Protein AF-A0AAV1YNI0-F1 (afdb_monomer_lite)

Foldseek 3Di:
DPDVVVVVVVVVVVPPPPPVVVVVLVVVLVQAFKEKEKEWAFLDQDDPPPPDPTHTDAQWKKFKAFPNDTPDIFGAHNRRMTMDMGGSVVDRPVSSQVGIKIWGPQASCVRPVVGGRDWIWIFGKDWPAWDDDPNGIYTYIYTPDTHTDD

Secondary structure (DSSP, 8-state):
--HHHHHHHHHHHTT----HHHHHHHHHHTTEEEEEEEEE-BS-SS--TT-PPPPB-TT-EEEEEETTEEEEEEE--TTSEEEEEE-GGG--HHHHHHHEEEEE-S-GGGT-TTS-SS-EEEEEEEEEEEEEETTEEEEEEEES--EEE-

Organism: Lupinus luteus (NCBI:txid3873)

Radius of gyration: 21.02 Å; chains: 1; bounding box: 35×57×62 Å

Structure (mmCIF, N/CA/C/O backbone):
data_AF-A0AAV1YNI0-F1
#
_entry.id   AF-A0AAV1YNI0-F1
#
loop_
_atom_site.group_PDB
_atom_site.id
_atom_site.type_symbol
_atom_site.label_atom_id
_atom_site.label_alt_id
_atom_site.label_comp_id
_atom_site.label_asym_id
_atom_site.label_entity_id
_atom_site.label_seq_id
_atom_site.pdbx_PDB_ins_code
_atom_site.Cartn_x
_atom_site.Cartn_y
_atom_site.Cartn_z
_atom_site.occupancy
_atom_site.B_iso_or_equiv
_atom_site.auth_seq_id
_atom_site.auth_comp_id
_atom_site.auth_asym_id
_atom_site.auth_atom_id
_atom_site.pdbx_PDB_model_num
ATOM 1 N N . MET A 1 1 ? 2.337 34.537 49.167 1.00 56.84 1 MET A N 1
ATOM 2 C CA . MET A 1 1 ? 1.421 34.171 48.063 1.00 56.84 1 MET A CA 1
ATOM 3 C C . MET A 1 1 ? 2.274 33.626 46.919 1.00 56.84 1 MET A C 1
ATOM 5 O O . MET A 1 1 ? 2.700 34.409 46.095 1.00 56.84 1 MET A O 1
ATOM 9 N N . SER A 1 2 ? 2.694 32.352 46.939 1.00 59.09 2 SER A N 1
ATOM 10 C CA . SER A 1 2 ? 3.663 31.887 45.916 1.00 59.09 2 SER A CA 1
ATOM 11 C C . SER A 1 2 ? 3.639 30.377 45.645 1.00 59.09 2 SER A C 1
ATOM 13 O O . SER A 1 2 ? 3.651 29.975 44.491 1.00 59.09 2 SER A O 1
ATOM 15 N N . LEU A 1 3 ? 3.463 29.516 46.658 1.00 57.03 3 LEU A N 1
ATOM 16 C CA . LEU A 1 3 ? 3.519 28.064 46.418 1.00 57.03 3 LEU A CA 1
ATOM 17 C C . LEU A 1 3 ? 2.203 27.462 45.885 1.00 57.03 3 LEU A C 1
ATOM 19 O O . LEU A 1 3 ? 2.222 26.607 45.008 1.00 57.03 3 LEU A O 1
ATOM 23 N N . LYS A 1 4 ? 1.042 27.945 46.358 1.00 54.53 4 LYS A N 1
ATOM 24 C CA . LYS A 1 4 ? -0.279 27.444 45.918 1.00 54.53 4 LYS A CA 1
ATOM 25 C C . LYS A 1 4 ? -0.578 27.745 44.445 1.00 54.53 4 LYS A C 1
ATOM 27 O O . LYS A 1 4 ? -1.174 26.916 43.773 1.00 54.53 4 LYS A O 1
ATOM 32 N N . TYR A 1 5 ? -0.139 28.900 43.944 1.00 57.69 5 TYR A N 1
ATOM 33 C CA . TYR A 1 5 ? -0.333 29.274 42.540 1.00 57.69 5 TYR A CA 1
ATOM 34 C C . TYR A 1 5 ? 0.579 28.481 41.601 1.00 57.69 5 TYR A C 1
ATOM 36 O O . TYR A 1 5 ? 0.153 28.157 40.501 1.00 57.69 5 TYR A O 1
ATOM 44 N N . LEU A 1 6 ? 1.776 28.099 42.064 1.00 57.84 6 LEU A N 1
ATOM 45 C CA . LEU A 1 6 ? 2.727 27.293 41.296 1.00 57.84 6 LEU A CA 1
ATOM 46 C C . LEU A 1 6 ? 2.231 25.852 41.074 1.00 57.84 6 LEU A C 1
ATOM 48 O O . LEU A 1 6 ? 2.420 25.291 40.001 1.00 57.84 6 LEU A O 1
ATOM 52 N N . PHE A 1 7 ? 1.531 25.270 42.053 1.00 57.84 7 PHE A N 1
ATOM 53 C CA . PHE A 1 7 ? 0.886 23.962 41.879 1.00 57.84 7 PHE A CA 1
ATOM 54 C C . PHE A 1 7 ? -0.329 24.016 40.943 1.00 57.84 7 PHE A C 1
ATOM 56 O O . PHE A 1 7 ? -0.536 23.092 40.160 1.00 57.84 7 PHE A O 1
ATOM 63 N N . VAL A 1 8 ? -1.113 25.100 40.983 1.00 59.12 8 VAL A N 1
ATOM 64 C CA . VAL A 1 8 ? -2.275 25.275 40.095 1.00 59.12 8 VAL A CA 1
ATOM 65 C C . VAL A 1 8 ? -1.834 25.496 38.644 1.00 59.12 8 VAL A C 1
ATOM 67 O O . VAL A 1 8 ? -2.440 24.928 37.739 1.00 59.12 8 VAL A O 1
ATOM 70 N N . THR A 1 9 ? -0.749 26.242 38.403 1.00 58.66 9 THR A N 1
ATOM 71 C CA . THR A 1 9 ? -0.200 26.420 37.050 1.00 58.66 9 THR A CA 1
ATOM 72 C C . THR A 1 9 ? 0.435 25.148 36.494 1.00 58.66 9 THR A C 1
ATOM 74 O O . THR A 1 9 ? 0.251 24.878 35.312 1.00 58.66 9 THR A O 1
ATOM 77 N N . LEU A 1 10 ? 1.103 24.319 37.309 1.00 56.03 10 LEU A N 1
ATOM 78 C CA . LEU A 1 10 ? 1.641 23.032 36.838 1.00 56.03 10 LEU A CA 1
ATOM 79 C C . LEU A 1 10 ? 0.536 22.043 36.424 1.00 56.03 10 LEU A C 1
ATOM 81 O O . LEU A 1 10 ? 0.695 21.319 35.442 1.00 56.03 10 LEU A O 1
ATOM 85 N N . LEU A 1 11 ? -0.593 22.031 37.143 1.00 55.19 11 LEU A N 1
ATOM 86 C CA . LEU A 1 11 ? -1.713 21.126 36.860 1.00 55.19 11 LEU A CA 1
ATOM 87 C C . LEU A 1 11 ? -2.430 21.468 35.538 1.00 55.19 11 LEU A C 1
ATOM 89 O O . LEU A 1 11 ? -2.939 20.577 34.862 1.00 55.19 11 LEU A O 1
ATOM 93 N N . LEU A 1 12 ? -2.429 22.744 35.138 1.00 55.31 12 LEU A N 1
ATOM 94 C CA . LEU A 1 12 ? -3.036 23.212 33.884 1.00 55.31 12 LEU A CA 1
ATOM 95 C C . LEU A 1 12 ? -2.254 22.772 32.633 1.00 55.31 12 LEU A C 1
ATOM 97 O O . LEU A 1 12 ? -2.859 22.546 31.587 1.00 55.31 12 LEU A O 1
ATOM 101 N N . ILE A 1 13 ? -0.933 22.586 32.730 1.00 56.09 13 ILE A N 1
ATOM 102 C CA . ILE A 1 13 ? -0.078 22.212 31.586 1.00 56.09 13 ILE A CA 1
ATOM 103 C C . ILE A 1 13 ? -0.179 20.704 31.279 1.00 56.09 13 ILE A C 1
ATOM 105 O O . ILE A 1 13 ? 0.035 20.280 30.146 1.00 56.09 13 ILE A O 1
ATOM 109 N N . ALA A 1 14 ? -0.579 19.883 32.256 1.00 53.94 14 ALA A N 1
ATOM 110 C CA . ALA A 1 14 ? -0.651 18.425 32.120 1.00 53.94 14 ALA A CA 1
ATOM 111 C C . ALA A 1 14 ? -1.835 17.909 31.272 1.00 53.94 14 ALA A C 1
ATOM 113 O O . ALA A 1 14 ? -1.928 16.709 31.027 1.00 53.94 14 ALA A O 1
ATOM 114 N N . THR A 1 15 ? -2.743 18.781 30.816 1.00 54.09 15 THR A N 1
ATOM 115 C CA . THR A 1 15 ? -3.973 18.370 30.102 1.00 54.09 15 THR A CA 1
ATOM 116 C C . THR A 1 15 ? -3.946 18.616 28.592 1.00 54.09 15 THR A C 1
ATOM 118 O O . THR A 1 15 ? -4.876 18.220 27.893 1.00 54.09 15 THR A O 1
ATOM 121 N N . MET A 1 16 ? -2.870 19.188 28.043 1.00 52.94 16 MET A N 1
ATOM 122 C CA . MET A 1 16 ? -2.756 19.435 26.600 1.00 52.94 16 MET A CA 1
ATOM 123 C C . MET A 1 16 ? -2.089 18.276 25.850 1.00 52.94 16 MET A C 1
ATOM 125 O O . MET A 1 16 ? -1.188 18.479 25.045 1.00 52.94 16 MET A O 1
ATOM 129 N N . ALA A 1 17 ? -2.553 17.046 26.067 1.00 51.44 17 ALA A N 1
ATOM 130 C CA . ALA A 1 17 ? -2.331 15.961 25.112 1.00 51.44 17 ALA A CA 1
ATOM 131 C C . ALA A 1 17 ? -3.451 16.008 24.061 1.00 51.44 17 ALA A C 1
ATOM 133 O O . ALA A 1 17 ? -4.322 15.143 24.005 1.00 51.44 17 ALA A O 1
ATOM 134 N N . ILE A 1 18 ? -3.488 17.081 23.265 1.00 53.88 18 ILE A N 1
ATOM 135 C CA . ILE A 1 18 ? -4.421 17.171 22.139 1.00 53.88 18 ILE A CA 1
ATOM 136 C C . ILE A 1 18 ? -3.943 16.156 21.091 1.00 53.88 18 ILE A C 1
ATOM 138 O O . ILE A 1 18 ? -2.777 16.210 20.698 1.00 53.88 18 ILE A O 1
ATOM 142 N N . PRO A 1 19 ? -4.794 15.248 20.584 1.00 47.97 19 PRO A N 1
ATOM 143 C CA . PRO A 1 19 ? -4.447 14.422 19.436 1.00 47.97 19 PRO A CA 1
ATOM 144 C C . PRO A 1 19 ? -4.443 15.308 18.179 1.00 47.97 19 PRO A C 1
ATOM 146 O O . PRO A 1 19 ? -5.421 15.383 17.437 1.00 47.97 19 PRO A O 1
ATOM 149 N N . GLN A 1 20 ? -3.337 16.021 17.946 1.00 52.19 20 GLN A N 1
ATOM 150 C CA . GLN A 1 20 ? -3.173 16.973 16.834 1.00 52.19 20 GLN A CA 1
ATOM 151 C C . GLN A 1 20 ? -3.247 16.296 15.451 1.00 52.19 20 GLN A C 1
ATOM 153 O O . GLN A 1 20 ? -3.542 16.942 14.446 1.00 52.19 20 GLN A O 1
ATOM 158 N N . VAL A 1 21 ? -3.076 14.971 15.405 1.00 49.69 21 VAL A N 1
ATOM 159 C CA . VAL A 1 21 ? -3.004 14.180 14.169 1.00 49.69 21 VAL A CA 1
ATOM 160 C C . VAL A 1 21 ? -4.296 14.240 13.342 1.00 49.69 21 VAL A C 1
ATOM 162 O O . VAL A 1 21 ? -4.232 14.329 12.117 1.00 49.69 21 VAL A O 1
ATOM 165 N N . LYS A 1 22 ? -5.483 14.248 13.968 1.00 51.19 22 LYS A N 1
ATOM 166 C CA . LYS A 1 22 ? -6.751 14.209 13.211 1.00 51.19 22 LYS A CA 1
ATOM 167 C C . LYS A 1 22 ? -7.124 15.565 12.602 1.00 51.19 22 LYS A C 1
ATOM 169 O O . LYS A 1 22 ? -7.648 15.616 11.491 1.00 51.19 22 LYS A O 1
ATOM 174 N N . ALA A 1 23 ? -6.847 16.660 13.313 1.00 53.44 23 ALA A N 1
ATOM 175 C CA . ALA A 1 23 ? -7.190 18.007 12.854 1.00 53.44 23 ALA A CA 1
ATOM 176 C C . ALA A 1 23 ? -6.355 18.424 11.632 1.00 53.44 23 ALA A C 1
ATOM 178 O O . ALA A 1 23 ? -6.889 19.011 10.692 1.00 53.44 23 ALA A O 1
ATOM 179 N N . GLN A 1 24 ? -5.069 18.056 11.606 1.00 56.81 24 GLN A N 1
ATOM 180 C CA . GLN A 1 24 ? -4.192 18.329 10.466 1.00 56.81 24 GLN A CA 1
ATOM 181 C C . GLN A 1 24 ? -4.651 17.586 9.206 1.00 56.81 24 GLN A C 1
ATOM 183 O O . GLN A 1 24 ? -4.693 18.178 8.132 1.00 56.81 24 GLN A O 1
ATOM 188 N N . LEU A 1 25 ? -5.069 16.323 9.330 1.00 61.94 25 LEU A N 1
ATOM 189 C CA . LEU A 1 25 ? -5.494 15.526 8.177 1.00 61.94 25 LEU A CA 1
ATOM 190 C C . LEU A 1 25 ? -6.815 16.023 7.562 1.00 61.94 25 LEU A C 1
ATOM 192 O O . LEU A 1 25 ? -6.976 16.008 6.344 1.00 61.94 25 LEU A O 1
ATOM 196 N N . GLY A 1 26 ? -7.734 16.527 8.393 1.00 63.41 26 GLY A N 1
ATOM 197 C CA . G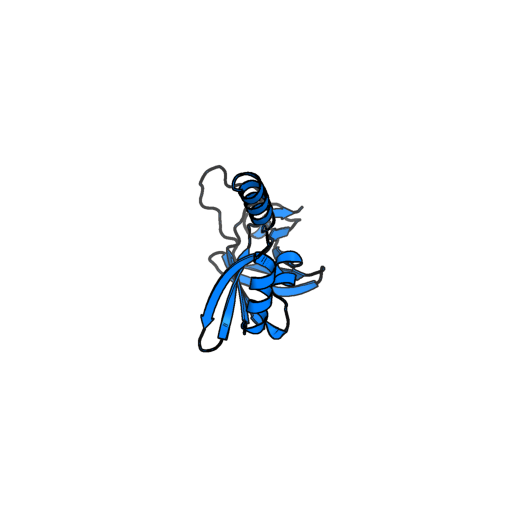LY A 1 26 ? -8.982 17.142 7.931 1.00 63.41 26 GLY A CA 1
ATOM 198 C C . GLY A 1 26 ? -8.766 18.422 7.114 1.00 63.41 26 GLY A C 1
ATOM 199 O O . GLY A 1 26 ? -9.443 18.616 6.108 1.00 63.41 26 GLY A O 1
ATOM 200 N N . LEU A 1 27 ? -7.797 19.261 7.503 1.00 63.22 27 LEU A N 1
ATOM 201 C CA . LEU A 1 27 ? -7.433 20.465 6.746 1.00 63.22 27 LEU A CA 1
ATOM 202 C C . LEU A 1 27 ? -6.758 20.115 5.412 1.00 63.22 27 LEU A C 1
ATOM 204 O O . LEU A 1 27 ? -7.031 20.755 4.399 1.00 63.22 27 LEU A O 1
ATOM 208 N N . LEU A 1 28 ? -5.914 19.076 5.403 1.00 67.06 28 LEU A N 1
ATOM 209 C CA . LEU A 1 28 ? -5.238 18.619 4.190 1.00 67.06 28 LEU A CA 1
ATOM 210 C C . LEU A 1 28 ? -6.241 18.169 3.126 1.00 67.06 28 LEU A C 1
ATOM 212 O O . LEU A 1 28 ? -6.087 18.565 1.977 1.00 67.06 28 LEU A O 1
ATOM 216 N N . ASN A 1 29 ? -7.309 17.449 3.486 1.00 69.19 29 ASN A N 1
ATOM 217 C CA . ASN A 1 29 ? -8.326 17.021 2.515 1.00 69.19 29 ASN A CA 1
ATOM 218 C C . ASN A 1 29 ? -8.899 18.156 1.659 1.00 69.19 29 ASN A C 1
ATOM 220 O O . ASN A 1 29 ? -9.162 17.935 0.483 1.00 69.19 29 ASN A O 1
ATOM 224 N N . GLY A 1 30 ? -9.082 19.353 2.225 1.00 68.31 30 GLY A N 1
ATOM 225 C CA . GLY A 1 30 ? -9.611 20.504 1.485 1.00 68.31 30 GLY A CA 1
ATOM 226 C C . GLY A 1 30 ? -8.629 21.108 0.475 1.00 68.31 30 GLY A C 1
ATOM 227 O O . GLY A 1 30 ? -9.043 21.871 -0.392 1.00 68.31 30 GLY A O 1
ATOM 228 N N . LEU A 1 31 ? -7.340 20.773 0.581 1.00 75.00 31 LEU A N 1
ATOM 229 C CA . LEU A 1 31 ? -6.262 21.287 -0.269 1.00 75.00 31 LEU A CA 1
AT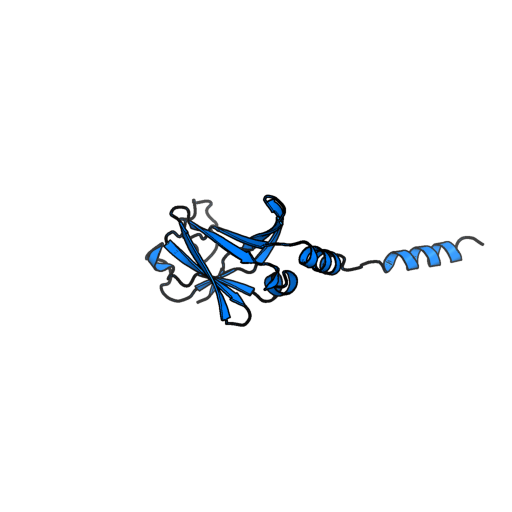OM 230 C C . LEU A 1 31 ? -5.738 20.245 -1.271 1.00 75.00 31 LEU A C 1
ATOM 232 O O . LEU A 1 31 ? -5.024 20.590 -2.217 1.00 75.00 31 LEU A O 1
ATOM 236 N N . LEU A 1 32 ? -6.058 18.966 -1.062 1.00 80.81 32 LEU A N 1
ATOM 237 C CA . LEU A 1 32 ? -5.651 17.881 -1.946 1.00 80.81 32 LEU A CA 1
ATOM 238 C C . LEU A 1 32 ? -6.464 17.924 -3.237 1.00 80.81 32 LEU A C 1
ATOM 240 O O . LEU A 1 32 ? -7.692 17.970 -3.203 1.00 80.81 32 LEU A O 1
ATOM 244 N N . GLY A 1 33 ? -5.769 17.847 -4.371 1.00 82.69 33 GLY A N 1
ATOM 245 C CA . GLY A 1 33 ? -6.380 17.657 -5.687 1.00 82.69 33 GLY A CA 1
ATOM 246 C C . GLY A 1 33 ? -6.277 16.222 -6.201 1.00 82.69 33 GLY A C 1
ATOM 247 O O . GLY A 1 33 ? -6.971 15.869 -7.154 1.00 82.69 33 GLY A O 1
ATOM 248 N N . SER A 1 34 ? -5.386 15.405 -5.631 1.00 89.12 34 SER A N 1
ATOM 249 C CA . SER A 1 34 ? -5.233 13.989 -5.975 1.00 89.12 34 SER A CA 1
ATOM 250 C C . SER A 1 34 ? -4.557 13.202 -4.851 1.00 89.12 34 SER A C 1
ATOM 252 O O . SER A 1 34 ? -3.897 13.759 -3.970 1.00 89.12 34 SER A O 1
ATOM 254 N N . ILE A 1 35 ? -4.703 11.885 -4.910 1.00 91.31 35 ILE A N 1
ATOM 255 C CA . ILE A 1 35 ? -4.046 10.910 -4.049 1.00 91.31 35 ILE A CA 1
ATOM 256 C C . ILE A 1 35 ? -3.255 9.960 -4.944 1.00 91.31 35 ILE A C 1
ATOM 258 O O . ILE A 1 35 ? -3.770 9.472 -5.946 1.00 91.31 35 ILE A O 1
ATOM 262 N N . ASN A 1 36 ? -2.012 9.689 -4.570 1.00 93.81 36 ASN A N 1
ATOM 263 C CA . ASN A 1 36 ? -1.140 8.742 -5.238 1.00 93.81 36 ASN A CA 1
ATOM 264 C C . ASN A 1 36 ? -0.681 7.686 -4.230 1.00 93.81 36 ASN A C 1
ATOM 266 O O . ASN A 1 36 ? 0.015 7.995 -3.260 1.00 93.81 36 ASN A O 1
ATOM 270 N N . ILE A 1 37 ? -1.094 6.443 -4.459 1.00 95.50 37 ILE A N 1
ATOM 271 C CA . ILE A 1 37 ? -0.691 5.286 -3.667 1.00 95.50 37 ILE A CA 1
ATOM 272 C C . ILE A 1 37 ? 0.358 4.525 -4.458 1.00 95.50 37 ILE A C 1
ATOM 274 O O . ILE A 1 37 ? 0.086 4.072 -5.566 1.00 95.50 37 ILE A O 1
ATOM 278 N N . GLN A 1 38 ? 1.543 4.355 -3.891 1.00 96.06 38 GLN A N 1
ATOM 279 C CA . GLN A 1 38 ? 2.654 3.711 -4.577 1.00 96.06 38 GLN A CA 1
ATOM 280 C C . GLN A 1 38 ? 3.468 2.848 -3.624 1.00 96.06 38 GLN A C 1
ATOM 282 O O . GLN A 1 38 ? 3.604 3.145 -2.437 1.00 96.06 38 GLN A O 1
ATOM 287 N N . GLY A 1 39 ? 4.015 1.762 -4.151 1.00 94.50 39 GLY A N 1
ATOM 288 C CA . GLY A 1 39 ? 4.792 0.821 -3.364 1.00 94.50 39 GLY A CA 1
ATOM 289 C C . GLY A 1 39 ? 5.415 -0.267 -4.219 1.00 94.50 39 GLY A C 1
ATOM 290 O O . GLY A 1 39 ? 5.241 -0.306 -5.437 1.00 94.50 39 GLY A O 1
ATOM 291 N N . ILE A 1 40 ? 6.151 -1.152 -3.554 1.00 93.50 40 ILE A N 1
ATOM 292 C CA . ILE A 1 40 ? 6.782 -2.321 -4.162 1.00 93.50 40 ILE A CA 1
ATOM 293 C C . ILE A 1 40 ? 6.188 -3.561 -3.503 1.00 93.50 40 ILE A C 1
ATOM 295 O O . ILE A 1 40 ? 6.115 -3.638 -2.275 1.00 93.50 40 ILE A O 1
ATOM 299 N N . VAL A 1 41 ? 5.769 -4.523 -4.318 1.00 93.06 41 VAL A N 1
ATOM 300 C CA . VAL A 1 41 ? 5.347 -5.847 -3.862 1.00 93.06 41 VAL A CA 1
ATOM 301 C C . VAL A 1 41 ? 6.518 -6.805 -4.020 1.00 93.06 41 VAL A C 1
ATOM 303 O O . VAL A 1 41 ? 7.136 -6.898 -5.083 1.00 93.06 41 VAL A O 1
ATOM 306 N N . THR A 1 42 ? 6.823 -7.533 -2.955 1.00 90.50 42 THR A N 1
ATOM 307 C CA . THR A 1 42 ? 7.875 -8.547 -2.926 1.00 90.50 42 THR A CA 1
ATOM 308 C C . THR A 1 42 ? 7.283 -9.925 -2.666 1.00 90.50 42 THR A C 1
ATOM 310 O O . THR A 1 42 ? 6.186 -10.078 -2.126 1.00 90.50 42 THR A O 1
ATOM 313 N N . CYS A 1 43 ? 8.015 -10.953 -3.071 1.00 85.31 43 CYS A N 1
ATOM 314 C CA . CYS A 1 43 ? 7.583 -12.341 -3.008 1.00 85.31 43 CYS A CA 1
ATOM 315 C C . CYS A 1 43 ? 7.989 -12.944 -1.675 1.00 85.31 43 CYS A C 1
ATOM 317 O O . CYS A 1 43 ? 9.012 -13.615 -1.551 1.00 85.31 43 CYS A O 1
ATOM 319 N N . THR A 1 44 ? 7.210 -12.631 -0.649 1.00 75.00 44 THR A N 1
ATOM 320 C CA . THR A 1 44 ? 7.482 -13.048 0.725 1.00 75.00 44 THR A CA 1
ATOM 321 C C . THR A 1 44 ? 6.167 -13.356 1.415 1.00 75.00 44 THR A C 1
ATOM 323 O O . THR A 1 44 ? 5.237 -12.558 1.361 1.00 75.00 44 THR A O 1
ATOM 326 N N . SER A 1 45 ? 6.107 -14.500 2.090 1.00 63.91 45 SER A N 1
ATOM 327 C CA . SER A 1 45 ? 4.994 -14.867 2.967 1.00 63.91 45 SER A CA 1
ATOM 328 C C . SER A 1 45 ? 5.285 -14.584 4.443 1.00 63.91 45 SER A C 1
ATOM 330 O O . SER A 1 45 ? 4.353 -14.496 5.241 1.00 63.91 45 SER A O 1
ATOM 332 N N . LYS A 1 46 ? 6.562 -14.462 4.825 1.00 57.47 46 LYS A N 1
ATOM 333 C CA . LYS A 1 46 ? 7.003 -14.288 6.211 1.00 57.47 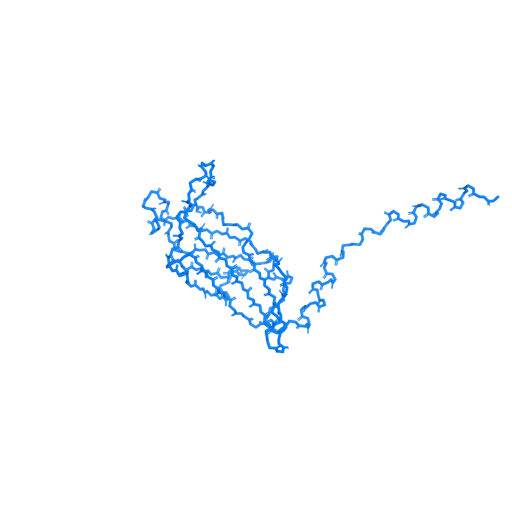46 LYS A CA 1
ATOM 334 C C . LYS A 1 46 ? 8.497 -13.964 6.225 1.00 57.47 46 LYS A C 1
ATOM 336 O O . LYS A 1 46 ? 9.283 -14.775 5.756 1.00 57.47 46 LYS A O 1
ATOM 341 N N . ASP A 1 47 ? 8.855 -12.779 6.705 1.00 49.25 47 ASP A N 1
ATOM 342 C CA . ASP A 1 47 ? 10.180 -12.404 7.212 1.00 49.25 47 ASP A CA 1
ATOM 343 C C . ASP A 1 47 ? 11.414 -12.839 6.389 1.00 49.25 47 ASP A C 1
ATOM 345 O O . ASP A 1 47 ? 11.926 -13.954 6.497 1.00 49.25 47 ASP A O 1
ATOM 349 N N . ASN A 1 48 ? 12.003 -11.898 5.643 1.00 51.78 48 ASN A N 1
ATOM 350 C CA . ASN A 1 48 ? 13.378 -12.047 5.155 1.00 51.78 48 ASN A CA 1
ATOM 351 C C . ASN A 1 48 ? 14.376 -11.900 6.318 1.00 51.78 48 ASN A C 1
ATOM 353 O O . ASN A 1 48 ? 15.013 -10.864 6.481 1.00 51.78 48 ASN A O 1
ATOM 357 N N . ILE A 1 49 ? 14.510 -12.936 7.147 1.00 52.06 49 ILE A N 1
ATOM 358 C CA . ILE A 1 49 ? 15.428 -12.935 8.303 1.00 52.06 49 ILE A CA 1
ATOM 359 C C . ILE A 1 49 ? 16.903 -13.055 7.864 1.00 52.06 49 ILE A C 1
ATOM 361 O O . ILE A 1 49 ? 17.806 -12.710 8.620 1.00 52.06 49 ILE A O 1
ATOM 365 N N . ASN A 1 50 ? 17.175 -13.455 6.615 1.00 53.91 50 ASN A N 1
ATOM 366 C CA . ASN A 1 50 ? 18.528 -13.821 6.177 1.00 53.91 50 ASN A CA 1
ATOM 367 C C . ASN A 1 50 ? 19.224 -12.797 5.259 1.00 53.91 50 ASN A C 1
ATOM 369 O O . ASN A 1 50 ? 20.262 -13.114 4.684 1.00 53.91 50 ASN A O 1
ATOM 373 N N . GLY A 1 51 ? 18.683 -11.582 5.098 1.00 52.06 51 GLY A N 1
ATOM 374 C CA . GLY A 1 51 ? 19.342 -10.515 4.324 1.00 52.06 51 GLY A CA 1
ATOM 375 C C . GLY A 1 51 ? 19.509 -10.802 2.824 1.00 52.06 51 GLY A C 1
ATOM 376 O O . GLY A 1 51 ? 20.237 -10.084 2.139 1.00 52.06 51 GLY A O 1
ATOM 377 N N . ALA A 1 52 ? 18.848 -11.838 2.301 1.00 60.38 52 ALA A N 1
ATOM 378 C CA . ALA A 1 52 ? 18.824 -12.125 0.875 1.00 60.38 52 ALA A CA 1
ATOM 379 C C . ALA A 1 52 ? 17.918 -11.110 0.147 1.00 60.38 52 ALA A C 1
ATOM 381 O O . ALA A 1 52 ? 16.877 -10.725 0.691 1.00 60.38 52 ALA A O 1
ATOM 382 N N . PRO A 1 53 ? 18.267 -10.681 -1.082 1.00 63.41 53 PRO A N 1
ATOM 383 C CA . PRO A 1 53 ? 17.387 -9.846 -1.887 1.00 63.41 53 PRO A CA 1
ATOM 384 C C . PRO A 1 53 ? 16.053 -10.561 -2.083 1.00 63.41 53 PRO A C 1
ATOM 386 O O . PRO A 1 53 ? 15.995 -11.651 -2.655 1.00 63.41 53 PRO A O 1
ATOM 389 N N . THR A 1 54 ? 14.975 -9.964 -1.584 1.00 73.00 54 THR A N 1
ATOM 390 C CA . THR A 1 54 ? 13.646 -10.527 -1.780 1.00 73.00 54 THR A CA 1
ATOM 391 C C . THR A 1 54 ? 13.276 -10.400 -3.252 1.00 73.00 54 THR A C 1
ATOM 393 O O . THR A 1 54 ? 13.350 -9.286 -3.778 1.00 73.00 54 THR A O 1
ATOM 396 N N . PRO A 1 55 ? 12.862 -11.483 -3.932 1.00 84.81 55 PRO A N 1
ATOM 397 C CA . PRO A 1 55 ? 12.400 -11.372 -5.307 1.00 84.81 55 PRO A CA 1
ATOM 398 C C . PRO A 1 55 ? 11.229 -10.388 -5.385 1.00 84.81 55 PRO A C 1
ATOM 400 O O . PRO A 1 55 ? 10.351 -10.387 -4.518 1.00 84.81 55 PRO A O 1
ATOM 403 N N . VAL A 1 56 ? 11.226 -9.534 -6.405 1.00 90.44 56 VAL A N 1
ATOM 404 C CA . VAL A 1 56 ? 10.118 -8.608 -6.664 1.00 90.44 56 VAL A CA 1
ATOM 405 C C . VAL A 1 56 ? 8.963 -9.348 -7.331 1.00 90.44 56 VAL A C 1
ATOM 407 O O . VAL A 1 56 ? 9.181 -10.214 -8.179 1.00 90.44 56 VAL A O 1
ATOM 410 N N . PHE A 1 57 ? 7.728 -9.004 -6.969 1.00 92.75 57 PHE A N 1
ATOM 411 C CA . PHE A 1 57 ? 6.545 -9.629 -7.549 1.00 92.75 57 PHE A CA 1
ATOM 412 C C . PHE A 1 57 ? 6.089 -8.826 -8.765 1.00 92.75 57 PHE A C 1
ATOM 414 O O . PHE A 1 57 ? 5.341 -7.859 -8.638 1.00 92.75 57 PHE A O 1
ATOM 421 N N . SER A 1 58 ? 6.570 -9.208 -9.947 1.00 94.38 58 SER A N 1
ATOM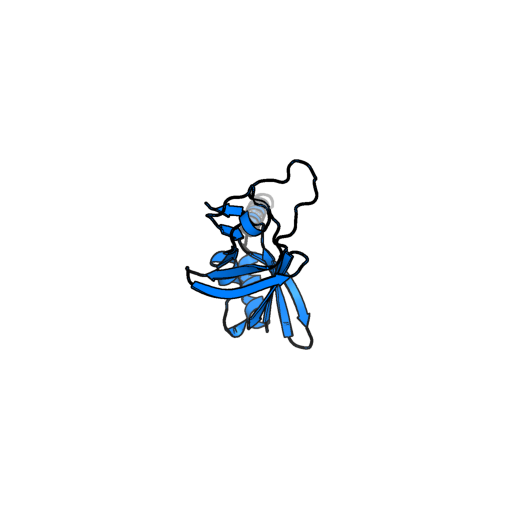 422 C CA . SER A 1 58 ? 6.167 -8.589 -11.216 1.00 94.38 58 SER A CA 1
ATOM 423 C C . SER A 1 58 ? 4.826 -9.124 -11.726 1.00 94.38 58 SER A C 1
ATOM 425 O O . SER A 1 58 ? 4.476 -10.274 -11.464 1.00 94.38 58 SER A O 1
ATOM 427 N N . ASN A 1 59 ? 4.092 -8.293 -12.476 1.00 95.06 59 ASN A N 1
ATOM 428 C CA . ASN A 1 59 ? 2.784 -8.621 -13.059 1.00 95.06 59 ASN A CA 1
ATOM 429 C C . ASN A 1 59 ? 1.738 -9.089 -12.031 1.00 95.06 59 ASN A C 1
ATOM 431 O O . ASN A 1 59 ? 0.843 -9.869 -12.353 1.00 95.06 59 ASN A O 1
ATOM 435 N N . ALA A 1 60 ? 1.857 -8.618 -10.794 1.00 95.00 60 ALA A N 1
ATOM 436 C CA . ALA A 1 60 ? 0.901 -8.865 -9.733 1.00 95.00 60 ALA A CA 1
ATOM 437 C C . ALA A 1 60 ? -0.201 -7.807 -9.775 1.00 95.00 60 ALA A C 1
ATOM 439 O O . ALA A 1 60 ? 0.071 -6.609 -9.868 1.00 95.00 60 ALA A O 1
ATOM 440 N N . GLU A 1 61 ? -1.446 -8.247 -9.683 1.00 96.88 61 GLU A N 1
ATOM 441 C CA . GLU A 1 61 ? -2.601 -7.380 -9.518 1.00 96.88 61 GLU A CA 1
ATOM 442 C C . GLU A 1 61 ? -2.723 -6.942 -8.055 1.00 96.88 61 GLU A C 1
ATOM 444 O O . GLU A 1 61 ? -2.838 -7.765 -7.145 1.00 96.88 61 GLU A O 1
ATOM 449 N N . VAL A 1 62 ? -2.693 -5.627 -7.845 1.00 97.38 62 VAL A N 1
ATOM 450 C CA . VAL A 1 62 ? -2.849 -4.957 -6.556 1.00 97.38 62 VAL A CA 1
ATOM 451 C C . VAL A 1 62 ? -4.152 -4.176 -6.583 1.00 97.38 62 VAL A C 1
ATOM 453 O O . VAL A 1 62 ? -4.343 -3.297 -7.421 1.00 97.38 62 VAL A O 1
ATOM 456 N N . GLN A 1 63 ? -5.043 -4.470 -5.648 1.00 97.56 63 GLN A N 1
ATOM 457 C CA . GLN A 1 63 ? -6.346 -3.833 -5.523 1.00 97.56 63 GLN A CA 1
ATOM 458 C C . GLN A 1 63 ? -6.394 -2.984 -4.256 1.00 97.56 63 GLN A C 1
ATOM 460 O O . GLN A 1 63 ? -6.001 -3.431 -3.180 1.00 97.56 63 GLN A O 1
ATOM 465 N N . LEU A 1 64 ? -6.905 -1.763 -4.370 1.00 95.94 64 LEU A N 1
ATOM 466 C CA . LEU A 1 64 ? -7.305 -0.959 -3.225 1.00 95.94 64 LEU A CA 1
ATOM 467 C C . LEU A 1 64 ? -8.727 -1.355 -2.828 1.00 95.94 64 LEU A C 1
ATOM 469 O O . LEU A 1 64 ? -9.678 -1.092 -3.566 1.00 95.94 64 LEU A O 1
ATOM 473 N N . VAL A 1 65 ? -8.863 -1.962 -1.653 1.00 95.88 65 VAL A N 1
ATOM 474 C CA . VAL A 1 65 ? -10.131 -2.473 -1.136 1.00 95.88 65 VAL A CA 1
ATOM 475 C C . VAL A 1 65 ? -10.532 -1.692 0.106 1.00 95.88 65 VAL A C 1
ATOM 477 O O . VAL A 1 65 ? -9.795 -1.673 1.088 1.00 95.88 65 VAL A O 1
ATOM 480 N N . CYS A 1 66 ? -11.717 -1.090 0.081 1.00 93.44 66 CYS A N 1
ATOM 481 C CA . CYS A 1 66 ? -12.307 -0.369 1.208 1.00 93.44 66 CYS A CA 1
ATOM 482 C C . CYS A 1 66 ? -13.698 -0.929 1.480 1.00 93.44 66 CYS A C 1
ATOM 484 O O . CYS A 1 66 ? -14.473 -1.108 0.540 1.00 93.44 66 CYS A O 1
ATOM 486 N N . ASP A 1 67 ? -14.011 -1.243 2.738 1.00 90.00 67 ASP A N 1
ATOM 487 C CA . ASP A 1 67 ? -15.305 -1.832 3.126 1.00 90.00 67 ASP A CA 1
ATOM 488 C C . ASP A 1 67 ? -15.705 -3.060 2.271 1.00 90.00 67 ASP A C 1
ATOM 490 O O . ASP A 1 67 ? -16.870 -3.263 1.925 1.00 90.00 67 ASP A O 1
ATOM 494 N N . GLY A 1 68 ? -14.715 -3.866 1.867 1.00 89.69 68 GLY A N 1
ATOM 495 C CA . GLY A 1 68 ? -14.907 -5.054 1.025 1.00 89.69 68 GLY A CA 1
ATOM 496 C C . GLY A 1 68 ? -15.155 -4.778 -0.464 1.00 89.69 68 GLY A C 1
ATOM 497 O O . GLY A 1 68 ? -15.406 -5.716 -1.217 1.00 89.69 68 GLY A O 1
ATOM 498 N N . LYS A 1 69 ? -15.078 -3.521 -0.915 1.00 92.56 69 LYS A N 1
ATOM 499 C CA . LYS A 1 69 ? -15.237 -3.133 -2.323 1.00 92.56 69 LYS A CA 1
ATOM 500 C C . LYS A 1 69 ? -13.913 -2.696 -2.929 1.00 92.56 69 LYS A C 1
ATOM 502 O O . LYS A 1 69 ? -13.169 -1.932 -2.319 1.00 92.56 69 LYS A O 1
ATOM 507 N N . VAL A 1 70 ? -13.658 -3.133 -4.158 1.00 94.56 70 VAL A N 1
ATOM 508 C CA . VAL A 1 70 ? -12.518 -2.668 -4.952 1.00 94.56 70 VAL A CA 1
ATOM 509 C C . VAL A 1 70 ? -12.815 -1.256 -5.448 1.00 94.56 70 VAL A C 1
ATOM 511 O O . VAL A 1 70 ? -13.786 -1.046 -6.173 1.00 94.56 70 VAL A O 1
ATOM 514 N N . LEU A 1 71 ? -11.995 -0.291 -5.043 1.00 92.44 71 LEU A N 1
ATOM 515 C CA . LEU A 1 71 ? -12.108 1.097 -5.494 1.00 92.44 71 LEU A CA 1
ATOM 516 C C . LEU A 1 71 ? -11.228 1.391 -6.704 1.00 92.44 71 LEU A C 1
ATOM 518 O O . LEU A 1 71 ? -11.590 2.199 -7.553 1.00 92.44 71 LEU A O 1
ATOM 522 N N . SER A 1 72 ? -10.057 0.764 -6.754 1.00 94.12 72 SER A N 1
ATOM 523 C CA . SER A 1 72 ? -9.102 0.906 -7.847 1.00 94.12 72 SER A CA 1
ATOM 524 C C . SER A 1 72 ? -8.129 -0.268 -7.843 1.00 94.12 72 SER A C 1
ATOM 526 O O . SER A 1 72 ? -7.991 -0.961 -6.832 1.00 94.12 72 SER A O 1
ATOM 528 N N . SER A 1 73 ? -7.444 -0.489 -8.958 1.00 96.06 73 SER A N 1
ATOM 529 C CA . SER A 1 73 ? -6.431 -1.528 -9.093 1.00 96.06 73 SER A CA 1
ATOM 530 C C . SER A 1 73 ? -5.270 -1.065 -9.966 1.00 96.06 73 SER A C 1
ATOM 532 O O . SER A 1 73 ? -5.392 -0.150 -10.780 1.00 96.06 73 SER A O 1
ATOM 534 N N . ALA A 1 74 ? -4.122 -1.699 -9.769 1.00 97.25 74 ALA A N 1
ATOM 535 C CA . ALA A 1 74 ? -2.935 -1.525 -10.584 1.00 97.25 74 ALA A CA 1
ATOM 536 C C . ALA A 1 74 ? -2.197 -2.853 -10.726 1.00 97.25 74 ALA A C 1
ATOM 538 O O . ALA A 1 74 ? -2.298 -3.737 -9.877 1.00 97.25 74 ALA A O 1
ATOM 539 N N . THR A 1 75 ? -1.409 -2.968 -11.786 1.00 97.25 75 THR A N 1
ATOM 540 C CA . THR A 1 75 ? -0.518 -4.108 -11.998 1.00 97.25 75 THR A CA 1
ATOM 541 C C . THR A 1 75 ? 0.915 -3.686 -11.719 1.00 97.25 75 THR A C 1
ATOM 543 O O . THR A 1 75 ? 1.348 -2.615 -12.151 1.00 97.25 75 THR A O 1
ATOM 546 N N . THR A 1 76 ? 1.665 -4.515 -10.997 1.00 97.06 76 THR A N 1
ATOM 547 C CA . THR A 1 76 ? 3.081 -4.252 -10.752 1.00 97.06 76 THR A CA 1
ATOM 548 C C . THR A 1 76 ? 3.904 -4.401 -12.030 1.00 97.06 76 THR A C 1
ATOM 550 O O . THR A 1 76 ? 3.691 -5.305 -12.840 1.00 97.06 76 THR A O 1
ATOM 553 N N . ASN A 1 77 ? 4.890 -3.524 -12.206 1.00 95.88 77 ASN A N 1
ATOM 554 C CA . ASN A 1 77 ? 5.830 -3.593 -13.324 1.00 95.88 77 ASN A CA 1
ATOM 555 C C . ASN A 1 77 ? 6.943 -4.642 -13.088 1.00 95.88 77 ASN A C 1
ATOM 557 O O . ASN A 1 77 ? 6.940 -5.373 -12.097 1.00 95.88 77 ASN A O 1
ATOM 561 N N . GLY A 1 78 ? 7.938 -4.702 -13.983 1.00 92.81 78 GLY A N 1
ATOM 562 C CA . GLY A 1 78 ? 9.073 -5.634 -13.871 1.00 92.81 78 GLY A CA 1
ATOM 563 C C . GLY A 1 78 ? 9.918 -5.484 -12.595 1.00 92.81 78 GLY A C 1
ATOM 564 O O . GLY A 1 78 ? 10.595 -6.428 -12.204 1.00 92.81 78 GLY A O 1
ATOM 565 N N . GLY A 1 79 ? 9.850 -4.333 -11.919 1.00 92.19 79 GLY A N 1
ATOM 566 C CA . GLY A 1 79 ? 10.479 -4.093 -10.617 1.00 92.19 79 GLY A CA 1
ATOM 567 C C . GLY A 1 79 ? 9.562 -4.350 -9.417 1.00 92.19 79 GLY A C 1
ATOM 568 O O . GLY A 1 79 ? 9.918 -3.984 -8.302 1.00 92.19 79 GLY A O 1
ATOM 569 N N . GLY A 1 80 ? 8.365 -4.910 -9.623 1.00 93.06 80 GLY A N 1
ATOM 570 C CA . GLY A 1 80 ? 7.363 -5.107 -8.570 1.00 93.06 80 GLY A CA 1
ATOM 571 C C . GLY A 1 80 ? 6.688 -3.819 -8.091 1.00 93.06 80 GLY A C 1
ATOM 572 O O . GLY A 1 80 ? 5.968 -3.842 -7.095 1.00 93.06 80 GLY A O 1
ATOM 573 N N . MET A 1 81 ? 6.908 -2.691 -8.771 1.00 95.94 81 MET A N 1
ATOM 574 C CA . MET A 1 81 ? 6.348 -1.397 -8.388 1.00 95.94 81 MET A CA 1
ATOM 575 C C . MET A 1 81 ? 4.946 -1.216 -8.965 1.00 95.94 81 MET A C 1
ATOM 577 O O . MET A 1 81 ? 4.728 -1.485 -10.146 1.00 95.94 81 MET A O 1
ATOM 581 N N . PHE A 1 82 ? 4.027 -0.701 -8.152 1.00 97.25 82 PHE A N 1
ATOM 582 C CA . PHE A 1 82 ? 2.694 -0.268 -8.573 1.00 97.25 82 PHE A CA 1
ATOM 583 C C . PHE A 1 82 ? 2.467 1.205 -8.212 1.00 97.25 82 PHE A C 1
ATOM 585 O O . PHE A 1 82 ? 3.084 1.736 -7.284 1.00 97.25 82 PHE A O 1
ATOM 592 N N . SER A 1 83 ? 1.552 1.852 -8.933 1.00 96.12 83 SER A N 1
ATOM 593 C CA . SER A 1 83 ? 1.044 3.186 -8.615 1.00 96.12 83 SER A CA 1
ATOM 594 C C . SER A 1 83 ? -0.447 3.247 -8.943 1.00 96.12 83 SER A C 1
ATOM 596 O O . SER A 1 83 ? -0.871 2.810 -10.012 1.00 96.12 83 SER A O 1
ATOM 598 N N . ILE A 1 84 ? -1.234 3.762 -8.003 1.00 95.25 84 ILE A N 1
ATOM 599 C CA . ILE A 1 84 ? -2.672 3.988 -8.112 1.00 95.25 84 ILE A CA 1
ATOM 600 C C . ILE A 1 84 ? -2.905 5.476 -7.868 1.00 95.25 84 ILE A C 1
ATOM 602 O O . ILE A 1 84 ? -2.723 5.965 -6.752 1.00 95.25 84 ILE A O 1
ATOM 606 N N . MET A 1 85 ? -3.330 6.190 -8.907 1.00 91.81 85 MET A N 1
ATOM 607 C CA . MET A 1 85 ? -3.662 7.609 -8.816 1.00 91.81 85 MET A CA 1
ATOM 608 C C . MET A 1 85 ? -5.177 7.800 -8.814 1.00 91.81 85 MET A C 1
ATOM 610 O O . MET A 1 85 ? -5.886 7.224 -9.638 1.00 91.81 85 MET A O 1
ATOM 614 N N . MET A 1 86 ? -5.676 8.599 -7.876 1.00 89.75 86 MET A N 1
ATOM 615 C CA . MET A 1 86 ? -7.102 8.846 -7.667 1.00 89.75 86 MET A CA 1
ATOM 616 C C . MET A 1 86 ? -7.362 10.324 -7.393 1.00 89.75 86 MET A C 1
ATOM 618 O O . MET A 1 86 ? -6.491 11.045 -6.901 1.00 89.75 86 MET A O 1
ATOM 622 N N . ASP A 1 87 ? -8.581 10.771 -7.675 1.00 85.75 87 ASP A N 1
ATOM 623 C CA . ASP A 1 87 ? -9.016 12.122 -7.334 1.00 85.75 87 ASP A CA 1
ATOM 624 C C . ASP A 1 87 ? -9.456 12.187 -5.858 1.00 85.75 87 ASP A C 1
ATOM 626 O O . ASP A 1 87 ? -10.238 11.356 -5.387 1.00 85.75 87 ASP A O 1
ATOM 630 N N . SER A 1 88 ? -8.930 13.161 -5.113 1.00 79.00 88 SER A N 1
ATOM 631 C CA . SER A 1 88 ? -9.206 13.351 -3.681 1.00 79.00 88 SER A CA 1
ATOM 632 C C . SER A 1 88 ? -10.616 13.869 -3.398 1.00 79.00 88 SER A C 1
ATOM 634 O O . SER A 1 88 ? -11.071 13.765 -2.263 1.00 79.00 88 SER A O 1
ATOM 636 N N . LEU A 1 89 ? -11.338 14.392 -4.396 1.00 76.75 89 LEU A N 1
ATOM 637 C CA . LEU A 1 89 ? -12.726 14.835 -4.228 1.00 76.75 89 LEU A CA 1
ATOM 638 C C . LEU A 1 89 ? -13.671 13.668 -3.922 1.00 76.75 89 LEU A C 1
ATOM 640 O O . LEU A 1 89 ? -14.720 13.863 -3.310 1.00 76.75 89 LEU A O 1
ATOM 644 N N . LEU A 1 90 ? -13.299 12.458 -4.342 1.00 74.94 90 LEU A N 1
ATOM 645 C CA . LEU A 1 90 ? -14.108 11.255 -4.168 1.00 74.94 90 LEU A CA 1
ATOM 646 C C . LEU A 1 90 ? -13.825 10.535 -2.844 1.00 74.94 90 LEU A C 1
ATOM 648 O O . LEU A 1 90 ? -14.639 9.717 -2.416 1.00 74.94 90 LEU A O 1
ATOM 652 N N . PHE A 1 91 ? -12.698 10.831 -2.184 1.00 76.25 91 PHE A N 1
ATOM 653 C CA . PHE A 1 91 ? -12.220 10.043 -1.049 1.00 76.25 91 PHE A CA 1
ATOM 654 C C . PHE A 1 91 ? -11.633 10.897 0.067 1.00 76.25 91 PHE A C 1
ATOM 656 O O . PHE A 1 91 ? -10.723 11.701 -0.120 1.00 76.25 91 PHE A O 1
ATOM 663 N N . ASN A 1 92 ? -12.106 10.645 1.285 1.00 82.06 92 ASN A N 1
ATOM 664 C CA . ASN A 1 92 ? -11.525 11.242 2.473 1.00 82.06 92 ASN A CA 1
ATOM 665 C C . ASN A 1 92 ? -10.234 10.497 2.858 1.00 82.06 92 ASN A C 1
ATOM 667 O O . ASN A 1 92 ? -10.283 9.305 3.163 1.00 82.06 92 ASN A O 1
ATOM 671 N N . LEU A 1 93 ? -9.099 11.203 2.925 1.00 83.81 93 LEU A N 1
ATOM 672 C CA . LEU A 1 93 ? -7.804 10.614 3.290 1.00 83.81 93 LEU A CA 1
ATOM 673 C C . LEU A 1 93 ? -7.836 9.886 4.643 1.00 83.81 93 LEU A C 1
ATOM 675 O O . LEU A 1 93 ? -7.271 8.806 4.773 1.00 83.81 93 LEU A O 1
ATOM 679 N N . SER A 1 94 ? -8.534 10.437 5.641 1.00 84.12 94 SER A N 1
ATOM 680 C CA . SER A 1 94 ? -8.661 9.809 6.964 1.00 84.12 94 SER A CA 1
ATOM 681 C C . SER A 1 94 ? -9.440 8.499 6.899 1.00 84.12 94 SER A C 1
ATOM 683 O O . SER A 1 94 ? -9.071 7.537 7.570 1.00 84.12 94 SER A O 1
ATOM 685 N N . SER A 1 95 ? -10.512 8.454 6.104 1.00 84.75 95 SER A N 1
ATOM 686 C CA . SER A 1 95 ? -11.278 7.225 5.885 1.00 84.75 95 SER A CA 1
ATOM 687 C C . SER A 1 95 ? -10.439 6.194 5.144 1.00 84.75 95 SER A C 1
ATOM 689 O O . SER A 1 95 ? -10.460 5.024 5.501 1.00 84.75 95 SER A O 1
ATOM 691 N N . MET A 1 96 ? -9.641 6.631 4.170 1.00 87.38 96 MET A N 1
ATOM 692 C CA . MET A 1 96 ? -8.826 5.724 3.376 1.00 87.38 96 MET A CA 1
ATOM 693 C C . MET A 1 96 ? -7.705 5.072 4.190 1.00 87.38 96 MET A C 1
ATOM 695 O O . MET A 1 96 ? -7.504 3.867 4.107 1.00 87.38 96 MET A O 1
ATOM 699 N N . LEU A 1 97 ? -7.013 5.842 5.033 1.00 90.19 97 LEU A N 1
ATOM 700 C CA . LEU A 1 97 ? -5.935 5.313 5.876 1.00 90.19 97 LEU A CA 1
ATOM 701 C C . LEU A 1 97 ? -6.432 4.346 6.965 1.00 90.19 97 LEU A C 1
ATOM 703 O O . LEU A 1 97 ? -5.660 3.510 7.416 1.00 90.19 97 LEU A O 1
ATOM 707 N N . ASN A 1 98 ? -7.697 4.453 7.389 1.00 89.50 98 ASN A N 1
ATOM 708 C CA . ASN A 1 98 ? -8.252 3.632 8.474 1.00 89.50 98 ASN A CA 1
ATOM 709 C C . ASN A 1 98 ? -9.221 2.532 8.009 1.00 89.50 98 ASN A C 1
ATOM 711 O O . ASN A 1 98 ? -9.526 1.637 8.791 1.00 89.50 98 ASN A O 1
ATOM 715 N N . GLY A 1 99 ? -9.741 2.609 6.782 1.00 89.50 99 GLY A N 1
ATOM 716 C CA . GLY A 1 99 ? -10.796 1.722 6.275 1.00 89.50 99 GLY A CA 1
ATOM 717 C C . GLY A 1 99 ? -10.435 0.965 4.999 1.00 89.50 99 GLY A C 1
ATOM 718 O O . GLY A 1 99 ? -11.253 0.190 4.505 1.00 89.50 99 GLY A O 1
ATOM 719 N N . CYS A 1 100 ? -9.233 1.178 4.457 1.00 94.69 100 CYS A N 1
ATOM 720 C CA . CYS A 1 100 ? -8.799 0.557 3.213 1.00 94.69 100 CYS A CA 1
ATOM 721 C C . CYS A 1 100 ? -7.512 -0.237 3.374 1.00 94.69 100 CYS A C 1
ATOM 723 O O . CYS A 1 100 ? -6.607 0.149 4.112 1.00 94.69 100 CYS A O 1
ATOM 725 N N . ASN A 1 101 ? -7.413 -1.306 2.593 1.00 96.50 101 ASN A N 1
ATOM 726 C CA . ASN A 1 101 ? -6.233 -2.143 2.491 1.00 96.50 101 ASN A CA 1
ATOM 727 C C . ASN A 1 101 ? -5.847 -2.330 1.026 1.00 96.50 101 ASN A C 1
ATOM 729 O O . ASN A 1 101 ? -6.697 -2.346 0.136 1.00 96.50 101 ASN A O 1
ATOM 733 N N . LEU A 1 102 ? -4.556 -2.514 0.787 1.00 96.62 102 LEU A N 1
ATOM 734 C CA . LEU A 1 102 ? -4.056 -3.039 -0.472 1.00 96.62 102 LEU A CA 1
ATOM 735 C C . LEU A 1 102 ? -4.087 -4.557 -0.406 1.00 96.62 102 LEU A C 1
ATOM 737 O O . LEU A 1 102 ? -3.565 -5.136 0.544 1.00 96.62 102 LEU A O 1
ATOM 741 N N . VAL A 1 103 ? -4.680 -5.184 -1.412 1.00 96.44 103 VAL A N 1
ATOM 742 C CA . VAL A 1 103 ? -4.803 -6.635 -1.531 1.00 96.44 103 VAL A CA 1
ATOM 743 C C . VAL A 1 103 ? -4.161 -7.060 -2.840 1.00 96.44 103 VAL A C 1
ATOM 745 O O . VAL A 1 103 ? -4.565 -6.609 -3.908 1.00 96.44 103 VAL A O 1
ATOM 748 N N . VAL A 1 104 ? -3.156 -7.924 -2.765 1.00 95.56 104 VAL A N 1
ATOM 749 C CA . VAL A 1 104 ? -2.572 -8.570 -3.940 1.00 95.56 104 VAL A CA 1
ATOM 750 C C . VAL A 1 104 ? -3.336 -9.860 -4.184 1.00 95.56 104 VAL A C 1
ATOM 752 O O . VAL A 1 104 ? -3.254 -10.778 -3.369 1.00 95.56 104 VAL A O 1
ATOM 755 N N . THR A 1 105 ? -4.083 -9.910 -5.283 1.00 94.75 105 THR A N 1
ATOM 756 C CA . THR A 1 105 ? -4.961 -11.041 -5.637 1.00 94.75 105 THR A CA 1
ATOM 757 C C . THR A 1 105 ? -4.252 -12.101 -6.472 1.00 94.75 105 THR A C 1
ATOM 759 O O . THR A 1 105 ? -4.760 -13.205 -6.660 1.00 94.75 105 THR A O 1
ATOM 762 N N . THR A 1 106 ? -3.070 -11.779 -6.999 1.00 93.69 106 THR A N 1
ATOM 763 C CA . THR A 1 106 ? -2.264 -12.733 -7.762 1.00 93.69 106 THR A CA 1
ATOM 764 C C . THR A 1 106 ? -1.643 -13.777 -6.827 1.00 93.69 106 THR A C 1
ATOM 766 O O . THR A 1 106 ? -0.962 -13.391 -5.873 1.00 93.69 106 THR A O 1
ATOM 769 N N . PRO A 1 107 ? -1.806 -15.085 -7.108 1.00 91.38 107 PRO A N 1
ATOM 770 C CA . PRO A 1 107 ? -1.233 -16.150 -6.287 1.00 91.38 107 PRO A CA 1
ATOM 771 C C . PRO A 1 107 ? 0.284 -16.014 -6.127 1.00 91.38 107 PRO A C 1
ATOM 773 O O . PRO A 1 107 ? 0.998 -15.872 -7.121 1.00 91.38 107 PRO A O 1
ATOM 776 N N . LEU A 1 108 ? 0.804 -16.130 -4.899 1.00 89.75 108 LEU A N 1
ATOM 777 C CA . LEU A 1 108 ? 2.249 -16.016 -4.641 1.00 89.75 108 LEU A CA 1
ATOM 778 C C . LEU A 1 108 ? 3.057 -17.103 -5.366 1.00 89.75 108 LEU A C 1
ATOM 780 O O . LEU A 1 108 ? 4.223 -16.873 -5.700 1.00 89.75 108 LEU A O 1
ATOM 784 N N . SER A 1 109 ? 2.435 -18.249 -5.663 1.00 89.19 109 SER A N 1
ATOM 785 C CA . SER A 1 109 ? 3.024 -19.305 -6.491 1.00 89.19 109 SER A CA 1
ATOM 786 C C . SER A 1 109 ? 3.476 -18.820 -7.874 1.00 89.19 109 SER A C 1
ATOM 788 O O . SER A 1 109 ? 4.403 -19.396 -8.439 1.00 89.19 109 SER A O 1
ATOM 790 N N . ASN A 1 110 ? 2.877 -17.744 -8.405 1.00 90.00 110 ASN A N 1
ATOM 791 C CA . ASN A 1 110 ? 3.293 -17.138 -9.674 1.00 90.00 110 ASN A CA 1
ATOM 792 C C . ASN A 1 110 ? 4.636 -16.414 -9.564 1.00 90.00 110 ASN A C 1
ATOM 794 O O . ASN A 1 110 ? 5.328 -16.270 -10.567 1.00 90.00 110 ASN A O 1
ATOM 798 N N . CYS A 1 111 ? 5.011 -15.960 -8.367 1.00 88.75 111 CYS A N 1
ATOM 799 C CA . CYS A 1 111 ? 6.335 -15.398 -8.157 1.00 88.75 111 CYS A CA 1
ATOM 800 C C . CYS A 1 111 ? 7.375 -16.456 -7.779 1.00 88.75 111 CYS A C 1
ATOM 802 O O . CYS A 1 111 ? 8.514 -16.416 -8.242 1.00 88.75 111 CYS A O 1
ATOM 804 N N . ASN A 1 112 ? 7.006 -17.400 -6.917 1.00 85.56 112 ASN A N 1
ATOM 805 C CA . ASN A 1 112 ? 7.870 -18.508 -6.534 1.00 85.56 112 ASN A CA 1
ATOM 806 C C . ASN A 1 112 ? 6.999 -19.732 -6.283 1.00 85.56 112 ASN A C 1
ATOM 808 O O . ASN A 1 112 ? 6.158 -19.714 -5.390 1.00 85.56 112 ASN A O 1
ATOM 812 N N . SER A 1 113 ? 7.231 -20.804 -7.037 1.00 85.69 113 SER A N 1
ATOM 813 C CA . SER A 1 113 ? 6.436 -22.035 -6.987 1.00 85.69 113 SER A CA 1
ATOM 814 C C . SER A 1 113 ? 6.431 -22.736 -5.623 1.00 85.69 113 SER A C 1
ATOM 816 O O . SER A 1 113 ? 5.575 -23.584 -5.391 1.00 85.69 113 SER A O 1
ATOM 818 N N . ASN A 1 114 ? 7.345 -22.382 -4.712 1.00 86.06 114 ASN A N 1
ATOM 819 C CA . ASN A 1 114 ? 7.362 -22.881 -3.333 1.00 86.06 114 ASN A CA 1
ATOM 820 C C . ASN A 1 114 ? 6.431 -22.100 -2.385 1.00 86.06 114 ASN A C 1
ATOM 822 O O . ASN A 1 114 ? 6.309 -22.461 -1.215 1.00 86.06 114 ASN A O 1
ATOM 826 N N . LEU A 1 115 ? 5.820 -21.006 -2.847 1.00 85.88 115 LEU A N 1
ATOM 827 C CA . LEU A 1 115 ? 4.884 -20.198 -2.067 1.00 85.88 115 LEU A CA 1
ATOM 828 C C . LEU A 1 115 ? 3.433 -20.674 -2.259 1.00 85.88 115 LEU A C 1
ATOM 830 O O . LEU A 1 115 ? 3.117 -21.294 -3.275 1.00 85.88 115 LEU A O 1
ATOM 834 N N . PRO A 1 116 ? 2.530 -20.363 -1.309 1.00 86.69 116 PRO A N 1
ATOM 835 C CA . PRO A 1 116 ? 1.127 -20.753 -1.402 1.00 86.69 116 PRO A CA 1
ATOM 836 C C . PRO A 1 116 ? 0.435 -20.233 -2.671 1.00 86.69 116 PRO A C 1
ATOM 838 O O . PRO A 1 116 ? 0.596 -19.075 -3.062 1.00 86.69 116 PRO A O 1
ATOM 841 N N . SER A 1 117 ? -0.388 -21.088 -3.281 1.00 87.94 117 SER A N 1
ATOM 842 C CA . SER A 1 117 ? -1.282 -20.715 -4.391 1.00 87.94 117 SER A CA 1
ATOM 843 C C . SER A 1 117 ? -2.624 -20.144 -3.926 1.00 87.94 117 SER A C 1
ATOM 845 O O . SER A 1 117 ? -3.391 -19.646 -4.743 1.00 87.94 117 SER A O 1
ATOM 847 N N . VAL A 1 118 ? -2.916 -20.243 -2.627 1.00 88.75 118 VAL A N 1
ATOM 848 C CA . VAL A 1 118 ? -4.143 -19.755 -1.986 1.00 88.75 118 VAL A CA 1
ATOM 849 C C . VAL A 1 118 ? -3.749 -18.765 -0.895 1.00 88.75 118 VAL A C 1
ATOM 851 O O . VAL A 1 118 ? -2.719 -18.955 -0.245 1.00 88.75 118 VAL A O 1
ATOM 854 N N . GLY A 1 119 ? -4.555 -17.721 -0.733 1.00 89.19 119 GLY A N 1
ATOM 855 C CA . GLY A 1 119 ? -4.294 -16.598 0.160 1.00 89.19 119 GLY A CA 1
ATOM 856 C C . GLY A 1 119 ? -3.877 -15.340 -0.600 1.00 89.19 119 GLY A C 1
ATOM 857 O O . GLY A 1 119 ? -3.590 -15.380 -1.796 1.00 89.19 119 GLY A O 1
ATOM 858 N N . ASN A 1 120 ? -3.853 -14.211 0.104 1.00 91.69 120 ASN A N 1
ATOM 859 C CA . ASN A 1 120 ? -3.544 -12.897 -0.460 1.00 91.69 120 ASN A CA 1
ATOM 860 C C . ASN A 1 120 ? -2.461 -12.192 0.360 1.00 91.69 120 ASN A C 1
ATOM 862 O O . ASN A 1 120 ? -2.332 -12.413 1.566 1.00 91.69 120 ASN A O 1
ATOM 866 N N . LEU A 1 121 ? -1.713 -11.286 -0.274 1.00 92.31 121 LEU A N 1
ATOM 867 C CA . LEU A 1 121 ? -0.905 -10.315 0.467 1.00 92.31 121 LEU A CA 1
ATOM 868 C C . LEU A 1 121 ? -1.758 -9.091 0.775 1.00 92.31 121 LEU A C 1
ATOM 870 O O . LEU A 1 121 ? -2.290 -8.467 -0.140 1.00 92.31 121 LEU A O 1
ATOM 874 N N . ILE A 1 122 ? -1.858 -8.729 2.049 1.00 94.25 122 ILE A N 1
ATOM 875 C CA . ILE A 1 122 ? -2.639 -7.582 2.508 1.00 94.25 122 ILE A CA 1
ATOM 876 C C . ILE A 1 122 ? -1.712 -6.569 3.175 1.00 94.25 122 ILE A C 1
ATOM 878 O O . ILE A 1 122 ? -0.842 -6.936 3.963 1.00 94.25 122 ILE A O 1
ATOM 882 N N . SER A 1 123 ? -1.886 -5.288 2.862 1.00 94.69 123 SER A N 1
ATOM 883 C CA . SER A 1 123 ? -1.167 -4.191 3.509 1.00 94.69 123 SER A CA 1
ATOM 884 C C . SER A 1 123 ? -2.110 -3.063 3.899 1.00 94.69 123 SER A C 1
ATOM 886 O O . SER A 1 123 ? -2.955 -2.652 3.104 1.00 94.69 123 SER A O 1
ATOM 888 N N . THR A 1 124 ? -1.935 -2.532 5.108 1.00 94.62 124 THR A N 1
ATOM 889 C CA . THR A 1 124 ? -2.558 -1.265 5.502 1.00 94.62 124 THR A CA 1
ATOM 890 C C . THR A 1 124 ? -1.833 -0.096 4.843 1.00 94.62 124 THR A C 1
ATOM 892 O O . THR A 1 124 ? -0.696 -0.215 4.379 1.00 94.62 124 THR A O 1
ATOM 895 N N . LEU A 1 125 ? -2.485 1.059 4.807 1.00 94.88 125 LEU A N 1
ATOM 896 C CA . LEU A 1 125 ? -1.930 2.272 4.221 1.00 94.88 125 LEU A CA 1
ATOM 897 C C . LEU A 1 125 ? -1.345 3.182 5.300 1.00 94.88 125 LEU A C 1
ATOM 899 O O . LEU A 1 125 ? -1.909 3.310 6.385 1.00 94.88 125 LEU A O 1
ATOM 903 N N . HIS A 1 126 ? -0.263 3.884 4.974 1.00 92.75 126 HIS A N 1
ATOM 904 C CA . HIS A 1 126 ? 0.212 5.008 5.773 1.00 92.75 126 HIS A CA 1
ATOM 905 C C . HIS A 1 126 ? 0.488 6.231 4.900 1.00 92.75 126 HIS A C 1
ATOM 907 O O . HIS A 1 126 ? 0.796 6.141 3.709 1.00 92.75 126 HIS A O 1
ATOM 913 N N . PHE A 1 127 ? 0.356 7.402 5.514 1.00 91.62 127 PHE A N 1
ATOM 914 C CA . PHE A 1 127 ? 0.589 8.674 4.851 1.00 91.62 127 PHE A CA 1
ATOM 915 C C . PHE A 1 127 ? 2.089 8.967 4.759 1.00 91.62 127 PHE A C 1
ATOM 917 O O . PHE A 1 127 ? 2.766 9.054 5.781 1.00 91.62 127 PHE A O 1
ATOM 924 N N . GLY A 1 128 ? 2.592 9.136 3.537 1.00 89.69 128 GLY A N 1
ATOM 925 C CA . GLY A 1 128 ? 3.997 9.431 3.250 1.00 89.69 128 GLY A CA 1
ATOM 926 C C . GLY A 1 128 ? 4.304 10.921 3.062 1.00 89.69 128 GLY A C 1
ATOM 927 O O . GLY A 1 128 ? 5.470 11.290 2.966 1.00 89.69 128 GLY A O 1
ATOM 928 N N . GLY A 1 129 ? 3.284 11.784 3.006 1.00 90.62 129 GLY A N 1
ATOM 929 C CA . GLY A 1 129 ? 3.434 13.235 2.855 1.00 90.62 129 GLY A CA 1
ATOM 930 C C . GLY A 1 129 ? 2.675 13.798 1.655 1.00 90.62 129 GLY A C 1
ATOM 931 O O . GLY A 1 129 ? 1.859 13.120 1.035 1.00 90.62 129 GLY A O 1
ATOM 932 N N . THR A 1 130 ? 2.948 15.053 1.303 1.00 90.94 130 THR A N 1
ATOM 933 C CA . THR A 1 130 ? 2.350 15.718 0.136 1.00 90.94 130 THR A CA 1
ATOM 934 C C . THR A 1 130 ? 3.410 16.232 -0.823 1.00 90.94 130 THR A C 1
ATOM 936 O O . THR A 1 130 ? 4.441 16.740 -0.390 1.00 90.94 130 THR A O 1
ATOM 939 N N . THR A 1 131 ? 3.121 16.187 -2.117 1.00 91.50 131 THR A N 1
ATOM 940 C CA . THR A 1 131 ? 3.932 16.810 -3.171 1.00 91.50 131 THR A CA 1
ATOM 941 C C . THR A 1 131 ? 3.076 17.747 -4.007 1.00 91.50 131 THR A C 1
ATOM 943 O O . THR A 1 131 ? 1.899 17.477 -4.230 1.00 91.50 131 THR A O 1
ATOM 946 N N . LEU A 1 132 ? 3.661 18.834 -4.503 1.00 89.56 132 LEU A N 1
ATOM 947 C CA . LEU A 1 132 ? 2.993 19.729 -5.442 1.0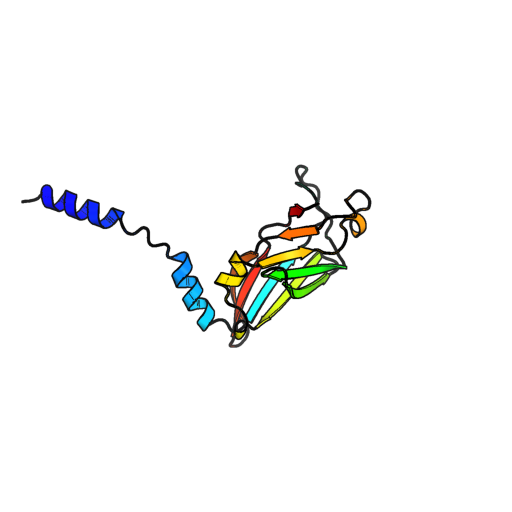0 89.56 132 LEU A CA 1
ATOM 948 C C . LEU A 1 132 ? 3.282 19.261 -6.874 1.00 89.56 132 LEU A C 1
ATOM 950 O O . LEU A 1 132 ? 4.444 19.161 -7.262 1.00 89.56 132 LEU A O 1
ATOM 954 N N . VAL A 1 133 ? 2.242 18.976 -7.655 1.00 84.62 133 VAL A N 1
ATOM 955 C CA . VAL A 1 133 ? 2.362 18.618 -9.075 1.00 84.62 133 VAL A CA 1
ATOM 956 C C . VAL A 1 133 ? 1.570 19.637 -9.886 1.00 84.62 133 VAL A C 1
ATOM 958 O O . VAL A 1 133 ? 0.338 19.655 -9.873 1.00 84.62 133 VAL A O 1
ATOM 961 N N . GLY A 1 134 ? 2.288 20.537 -10.562 1.00 85.69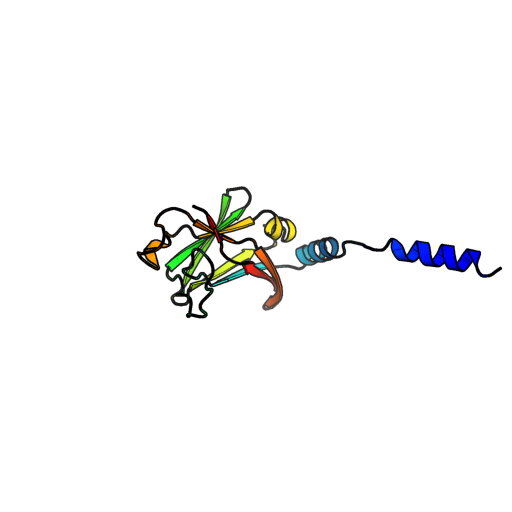 134 GLY A N 1
ATOM 962 C CA . GLY A 1 134 ? 1.682 21.713 -11.186 1.00 85.69 134 GLY A CA 1
ATOM 963 C C . GLY A 1 134 ? 1.014 22.598 -10.132 1.00 85.69 134 GLY A C 1
ATOM 964 O O . GLY A 1 134 ? 1.680 23.103 -9.235 1.00 85.69 134 GLY A O 1
ATOM 965 N N . THR A 1 135 ? -0.305 22.766 -10.228 1.00 82.44 135 THR A N 1
ATOM 966 C CA . THR A 1 135 ? -1.123 23.527 -9.265 1.00 82.44 135 THR A CA 1
ATOM 967 C C . THR A 1 135 ? -1.879 22.644 -8.268 1.00 82.44 135 THR A C 1
ATOM 969 O O . THR A 1 135 ? -2.594 23.167 -7.416 1.00 82.44 135 THR A O 1
ATOM 972 N N . LYS A 1 136 ? -1.754 21.312 -8.363 1.00 84.75 136 LYS A N 1
ATOM 973 C CA . LYS A 1 136 ? -2.457 20.368 -7.488 1.00 84.75 136 LYS A CA 1
ATOM 974 C C . LYS A 1 136 ? -1.538 19.853 -6.385 1.00 84.75 136 LYS A C 1
ATOM 976 O O . LYS A 1 136 ? -0.407 19.443 -6.641 1.00 84.75 136 LYS A O 1
ATOM 981 N N . THR A 1 137 ? -2.059 19.796 -5.163 1.00 89.69 137 THR A N 1
ATOM 982 C CA . THR A 1 137 ? -1.412 19.078 -4.060 1.00 89.69 137 THR A CA 1
ATOM 983 C C . THR A 1 137 ? -1.786 17.602 -4.142 1.00 89.69 137 THR A C 1
ATOM 985 O O . THR A 1 137 ? -2.970 17.261 -4.170 1.00 89.69 137 THR A O 1
ATOM 988 N N . VAL A 1 138 ? -0.782 16.731 -4.179 1.00 90.50 138 VAL A N 1
ATOM 989 C CA . VAL A 1 138 ? -0.932 15.277 -4.242 1.00 90.50 138 VAL A CA 1
ATOM 990 C C . VAL A 1 138 ? -0.539 14.676 -2.900 1.00 90.50 138 VAL A C 1
ATOM 992 O O . VAL A 1 138 ? 0.570 14.909 -2.421 1.00 90.50 138 VAL A O 1
ATOM 995 N N . ALA A 1 139 ? -1.434 13.901 -2.294 1.00 91.75 139 ALA A N 1
ATOM 996 C CA . ALA A 1 139 ? -1.112 13.092 -1.124 1.00 91.75 139 ALA A CA 1
ATOM 997 C C . ALA A 1 139 ? -0.396 11.817 -1.569 1.00 91.75 139 ALA A C 1
ATOM 999 O O . ALA A 1 139 ? -0.946 11.050 -2.355 1.00 91.75 139 ALA A O 1
ATOM 1000 N N . ASN A 1 140 ? 0.802 11.581 -1.044 1.00 93.88 140 ASN A N 1
ATOM 1001 C CA . ASN A 1 140 ? 1.567 10.367 -1.286 1.00 93.88 140 ASN A CA 1
ATOM 1002 C C . ASN A 1 140 ? 1.323 9.381 -0.153 1.00 93.88 140 ASN A C 1
ATOM 1004 O O . ASN A 1 140 ? 1.439 9.718 1.028 1.00 93.88 140 ASN A O 1
ATOM 1008 N N . ILE A 1 141 ? 0.973 8.160 -0.523 1.00 94.44 141 ILE A N 1
ATOM 1009 C CA . ILE A 1 141 ? 0.595 7.095 0.398 1.00 94.44 141 ILE A CA 1
ATOM 1010 C C . ILE A 1 141 ? 1.354 5.843 0.003 1.00 94.44 141 ILE A C 1
ATOM 1012 O O . ILE A 1 141 ? 1.542 5.564 -1.182 1.00 94.44 141 ILE A O 1
ATOM 1016 N N . ALA A 1 142 ? 1.782 5.094 1.007 1.00 94.69 142 ALA A N 1
ATOM 1017 C CA . ALA A 1 142 ? 2.552 3.882 0.819 1.00 94.69 142 ALA A CA 1
ATOM 1018 C C . ALA A 1 142 ? 1.956 2.720 1.630 1.00 94.69 142 ALA A C 1
ATOM 1020 O O . ALA A 1 142 ? 1.266 2.947 2.632 1.00 94.69 142 ALA A O 1
ATOM 1021 N N . PRO A 1 143 ? 2.203 1.468 1.207 1.00 94.94 143 PRO A N 1
ATOM 1022 C CA . PRO A 1 143 ? 1.900 0.299 2.021 1.00 94.94 143 PRO A CA 1
ATOM 1023 C C . PRO A 1 143 ? 2.750 0.314 3.294 1.00 94.94 143 PRO A C 1
ATOM 1025 O O . PRO A 1 143 ? 3.948 0.588 3.250 1.00 94.94 143 PRO A O 1
ATOM 1028 N N . SER A 1 144 ? 2.154 -0.028 4.432 1.00 92.69 144 SER A N 1
ATOM 1029 C CA . SER A 1 144 ? 2.866 -0.195 5.711 1.00 92.69 144 SER A CA 1
ATOM 1030 C C . SER A 1 144 ? 3.668 -1.500 5.786 1.00 92.69 144 SER A C 1
ATOM 1032 O O . SER A 1 144 ? 4.411 -1.718 6.738 1.00 92.69 144 SER A O 1
ATOM 1034 N N . GLY A 1 145 ? 3.507 -2.376 4.793 1.00 90.44 145 GLY A N 1
ATOM 1035 C CA . GLY A 1 145 ? 4.123 -3.698 4.714 1.00 90.44 145 GLY A CA 1
ATOM 1036 C C . GLY A 1 145 ? 3.089 -4.755 4.343 1.00 90.44 145 GLY A C 1
ATOM 1037 O O . GLY A 1 145 ? 1.963 -4.727 4.845 1.00 90.44 145 GLY A O 1
ATOM 1038 N N . PHE A 1 146 ? 3.446 -5.656 3.432 1.00 90.94 146 PHE A N 1
ATOM 1039 C CA . PHE A 1 146 ? 2.565 -6.732 2.985 1.00 90.94 146 PHE A CA 1
ATOM 1040 C C . PHE A 1 146 ? 2.682 -7.939 3.913 1.00 90.94 146 PHE A C 1
ATOM 1042 O O . PHE A 1 146 ? 3.782 -8.418 4.182 1.00 90.94 146 PHE A O 1
ATOM 1049 N N . GLN A 1 147 ? 1.540 -8.432 4.379 1.00 90.31 147 GLN A N 1
ATOM 1050 C CA . GLN A 1 147 ? 1.428 -9.627 5.205 1.00 90.31 147 GLN A CA 1
ATOM 1051 C C . GLN A 1 147 ? 0.604 -10.672 4.467 1.00 90.31 147 GLN A C 1
ATOM 1053 O O . GLN A 1 147 ? -0.422 -10.355 3.866 1.00 90.31 147 GLN A O 1
ATOM 1058 N N . PHE A 1 148 ? 1.053 -11.921 4.509 1.00 90.06 148 PHE A N 1
ATOM 1059 C CA . PHE A 1 148 ? 0.314 -13.024 3.916 1.00 90.06 148 PHE A CA 1
ATOM 1060 C C . PHE A 1 148 ? -0.860 -13.433 4.806 1.00 90.06 148 PHE A C 1
ATOM 1062 O O . PHE A 1 148 ? -0.680 -13.717 5.992 1.00 90.06 148 PHE A O 1
ATOM 1069 N N . VAL A 1 149 ? -2.047 -13.488 4.209 1.00 90.12 149 VAL A N 1
ATOM 1070 C CA . VAL A 1 149 ? -3.276 -13.986 4.823 1.00 90.12 149 VAL A CA 1
ATOM 1071 C C . VAL A 1 149 ? -3.720 -15.226 4.037 1.00 90.12 149 VAL A C 1
ATOM 1073 O O . VAL A 1 149 ? -3.995 -15.079 2.843 1.00 90.12 149 VAL A O 1
ATOM 1076 N N . PRO A 1 150 ? -3.738 -16.419 4.665 1.00 86.81 150 PRO A N 1
ATOM 1077 C CA . PRO A 1 150 ? -4.156 -17.671 4.030 1.00 86.81 150 PRO A CA 1
ATOM 1078 C C . PRO A 1 150 ? -5.597 -17.655 3.515 1.00 86.81 150 PRO A C 1
ATOM 1080 O O . PRO A 1 150 ? -6.448 -17.003 4.163 1.00 86.81 150 PRO A O 1
#

pLDDT: mean 81.67, std 15.69, range [47.97, 97.56]

Sequence (150 aa):
MSLKYLFVTLLLIATMAIPQVKAQLGLLNGLLGSINIQGIVTCTSKDNINGAPTPVFSNAEVQLVCDGKVLSSATTNGGGMFSIMMDSLLFNLSSMLNGCNLVVTTPLSNCNSNLPSVGNLISTLHFGGTTLVGTKTVANIAPSGFQFVP

InterPro domains:
  IPR040404 Phylloplanin-like [PTHR34458] (2-149)